Protein AF-A0A6B2V8L7-F1 (afdb_monomer_lite)

pLDDT: mean 91.33, std 7.34, range [60.75, 98.12]

Foldseek 3Di:
DCVVVVHDDDDPVRVVVVCVVVLPADEAAADCVVPNDDPPDDPRDYDPYHDDDDDDPPDDDDPVVVCVCPVDDHAAEDDDPPPPPPCVVVVVVVVVVVCVVVVGHYDD

Radius of gyration: 23.18 Å; chains: 1; bounding box: 45×32×64 Å

Secondary structure (DSSP, 8-state):
-TTTTTPPP--HHHHHHHHHHTT--EEE-S-TTTSPPPTTPPTTEEE----PPP--TTPPPPHHHHHHHHTSSPPEE---GGG-TTTHHHHHHHHHHHHHHHT--EE-

Sequence (108 aa):
LRHRLRLPPLSPAATRRRQERAAWPVLHGFSTALVPRPADWRPGLDVVGNWWPHHDPAAQLPARLEDFLRAGPRPVLITFGSMAAGDGERLSGIAVAALRRAGLRGVL

Structure (mmCIF, N/CA/C/O backbone):
data_AF-A0A6B2V8L7-F1
#
_entry.id   AF-A0A6B2V8L7-F1
#
loop_
_atom_site.group_PDB
_atom_site.id
_atom_site.type_symbol
_atom_site.label_atom_id
_atom_site.label_alt_id
_atom_site.label_comp_id
_atom_site.label_asym_id
_atom_site.label_entity_id
_atom_site.label_seq_id
_atom_site.pdbx_PDB_ins_code
_atom_site.Cartn_x
_atom_site.Cartn_y
_atom_site.Cartn_z
_atom_site.occupancy
_atom_site.B_iso_or_equiv
_atom_site.auth_seq_id
_atom_site.auth_comp_id
_atom_site.auth_asym_id
_atom_site.auth_atom_id
_atom_site.pdbx_PDB_model_num
ATOM 1 N N . LEU A 1 1 ? -2.391 -14.460 -29.294 1.00 72.19 1 LEU A N 1
ATOM 2 C CA . LEU A 1 1 ? -2.215 -13.259 -30.154 1.00 72.19 1 LEU A CA 1
ATOM 3 C C . LEU A 1 1 ? -1.149 -13.440 -31.249 1.00 72.19 1 LEU A C 1
ATOM 5 O O . LEU A 1 1 ? -1.523 -13.407 -32.410 1.00 72.19 1 LEU A O 1
ATOM 9 N N . ARG A 1 2 ? 0.138 -13.695 -30.940 1.00 79.75 2 ARG A N 1
ATOM 10 C CA . ARG A 1 2 ? 1.215 -13.844 -31.959 1.00 79.75 2 ARG A CA 1
ATOM 11 C C . ARG A 1 2 ? 0.976 -14.954 -32.989 1.00 79.75 2 ARG A C 1
ATOM 13 O O . ARG A 1 2 ? 1.169 -14.716 -34.172 1.00 79.75 2 ARG A O 1
ATOM 20 N N . HIS A 1 3 ? 0.487 -16.113 -32.538 1.00 77.31 3 HIS A N 1
ATOM 21 C CA . HIS A 1 3 ? 0.098 -17.225 -33.414 1.00 77.31 3 HIS A CA 1
ATOM 22 C C . HIS A 1 3 ? -1.010 -16.816 -34.399 1.00 77.31 3 HIS A C 1
ATOM 24 O O . HIS A 1 3 ? -0.909 -17.064 -35.593 1.00 77.31 3 HIS A O 1
ATOM 30 N N . ARG A 1 4 ? -2.025 -16.079 -33.917 1.00 86.75 4 ARG A N 1
ATOM 31 C CA . ARG A 1 4 ? -3.107 -15.522 -34.751 1.00 86.75 4 ARG A CA 1
ATOM 32 C C . ARG A 1 4 ? -2.588 -14.516 -35.785 1.00 86.75 4 ARG A C 1
ATOM 34 O O . ARG A 1 4 ? -3.151 -14.415 -36.863 1.00 86.75 4 ARG A O 1
ATOM 41 N N . LEU A 1 5 ? -1.520 -13.789 -35.455 1.00 89.06 5 LEU A N 1
ATOM 42 C CA . LEU A 1 5 ? -0.885 -12.790 -36.320 1.00 89.06 5 LEU A CA 1
ATOM 43 C C . LEU A 1 5 ? 0.285 -13.353 -37.152 1.00 89.06 5 LEU A C 1
ATOM 45 O O . LEU A 1 5 ? 0.990 -12.573 -37.782 1.00 89.06 5 LEU A O 1
ATOM 49 N N . ARG A 1 6 ? 0.523 -14.677 -37.137 1.00 88.19 6 ARG A N 1
ATOM 50 C CA . ARG A 1 6 ? 1.651 -15.349 -37.823 1.00 88.19 6 ARG A CA 1
ATOM 51 C C . ARG A 1 6 ? 3.026 -14.723 -37.536 1.00 88.19 6 ARG A C 1
ATOM 53 O O . ARG A 1 6 ? 3.919 -14.738 -38.377 1.00 88.19 6 ARG A O 1
ATOM 60 N N . LEU A 1 7 ? 3.210 -14.172 -36.337 1.00 83.62 7 LEU A N 1
ATOM 61 C CA . LEU A 1 7 ? 4.489 -13.600 -35.921 1.00 83.62 7 LEU A CA 1
ATOM 62 C C . LEU A 1 7 ? 5.423 -14.705 -35.407 1.00 83.62 7 LEU A C 1
ATOM 64 O O . LEU A 1 7 ? 4.953 -15.581 -34.674 1.00 83.62 7 LEU A O 1
ATOM 68 N N . PRO A 1 8 ? 6.740 -14.634 -35.688 1.00 80.56 8 PRO A N 1
ATOM 69 C CA . PRO A 1 8 ? 7.697 -15.617 -35.190 1.00 80.56 8 PRO A CA 1
ATOM 70 C C . PRO A 1 8 ? 7.679 -15.672 -33.653 1.00 80.56 8 PRO A C 1
ATOM 72 O O . PRO A 1 8 ? 7.418 -14.650 -32.998 1.00 80.56 8 PRO A O 1
ATOM 75 N N . PRO A 1 9 ? 7.934 -16.837 -33.037 1.00 80.62 9 PRO A N 1
ATOM 76 C CA . PRO A 1 9 ? 8.023 -16.939 -31.588 1.00 80.62 9 PRO A CA 1
ATOM 77 C C . PRO A 1 9 ? 9.153 -16.040 -31.075 1.00 80.62 9 PRO A C 1
ATOM 79 O O . PRO A 1 9 ? 10.234 -15.975 -31.653 1.00 80.62 9 PRO A O 1
ATOM 82 N N . LEU A 1 10 ? 8.892 -15.318 -29.987 1.00 85.75 10 LEU A N 1
ATOM 83 C CA . LEU A 1 10 ? 9.914 -14.560 -29.275 1.00 85.75 10 LEU A CA 1
ATOM 84 C C . LEU A 1 10 ? 9.978 -15.091 -27.856 1.00 85.75 10 LEU A C 1
ATOM 86 O O . LEU A 1 10 ? 8.958 -15.161 -27.172 1.00 85.75 10 LEU A O 1
ATOM 90 N N . SER A 1 11 ? 11.183 -15.433 -27.412 1.00 89.06 11 SER A N 1
ATOM 91 C CA . SER A 1 11 ? 11.405 -15.743 -26.007 1.00 89.06 11 SER A CA 1
ATOM 92 C C . SER A 1 11 ? 11.198 -14.487 -25.145 1.00 89.06 11 SER A C 1
ATOM 94 O O . SER A 1 11 ? 11.334 -13.355 -25.640 1.00 89.06 11 SER A O 1
ATOM 96 N N . PRO A 1 12 ? 10.913 -14.642 -23.841 1.00 88.06 12 PRO A N 1
ATOM 97 C CA . PRO A 1 12 ? 10.834 -13.513 -22.916 1.00 88.06 12 PRO A CA 1
ATOM 98 C C . PRO A 1 12 ? 12.100 -12.642 -22.931 1.00 88.06 12 PRO A C 1
ATOM 100 O O . PRO A 1 12 ? 12.009 -11.416 -22.976 1.00 88.06 12 PRO A O 1
ATOM 103 N N . ALA A 1 13 ? 13.284 -13.261 -23.007 1.00 90.06 13 ALA A N 1
ATOM 104 C CA . ALA A 1 13 ? 14.559 -12.548 -23.093 1.00 90.06 13 ALA A CA 1
ATOM 105 C C . ALA A 1 13 ? 14.703 -11.736 -24.393 1.00 90.06 13 ALA A C 1
ATOM 107 O O . ALA A 1 13 ? 15.160 -10.594 -24.364 1.00 90.06 13 ALA A O 1
ATOM 108 N N . ALA A 1 14 ? 14.293 -12.293 -25.540 1.00 90.75 14 ALA A N 1
ATOM 109 C CA . ALA A 1 14 ? 14.309 -11.568 -26.811 1.00 90.75 14 ALA A CA 1
ATOM 110 C C . ALA A 1 14 ? 13.315 -10.395 -26.811 1.00 90.75 14 ALA A C 1
ATOM 112 O O . ALA A 1 14 ? 13.627 -9.316 -27.314 1.00 90.75 14 ALA A O 1
ATOM 113 N N . THR A 1 15 ? 12.148 -10.586 -26.192 1.00 89.00 15 THR A N 1
ATOM 114 C CA . THR A 1 15 ? 11.138 -9.534 -26.021 1.00 89.00 15 THR A CA 1
ATOM 115 C C . THR A 1 15 ? 11.668 -8.391 -25.158 1.00 89.00 15 THR A C 1
ATOM 117 O O . THR A 1 15 ? 11.583 -7.237 -25.578 1.00 89.00 15 THR A O 1
ATOM 120 N N . ARG A 1 16 ? 12.279 -8.703 -24.007 1.00 86.94 16 ARG A N 1
ATOM 121 C CA . ARG A 1 16 ? 12.882 -7.706 -23.112 1.00 86.94 16 ARG A CA 1
ATOM 122 C C . ARG A 1 16 ? 13.977 -6.907 -23.818 1.00 86.94 16 ARG A C 1
ATOM 124 O O . ARG A 1 16 ? 13.882 -5.687 -23.877 1.00 86.94 16 ARG A O 1
ATOM 131 N N . ARG A 1 17 ? 14.934 -7.585 -24.463 1.00 89.81 17 ARG A N 1
ATOM 132 C CA . ARG A 1 17 ? 16.005 -6.922 -25.231 1.00 89.81 17 ARG A CA 1
ATOM 133 C C . ARG A 1 17 ? 15.462 -6.005 -26.324 1.00 89.81 17 ARG A C 1
ATOM 135 O O . ARG A 1 17 ? 16.002 -4.927 -26.550 1.00 89.81 17 ARG A O 1
ATOM 142 N N . ARG A 1 18 ? 14.398 -6.419 -27.020 1.00 90.62 18 ARG A N 1
ATOM 143 C CA . ARG A 1 18 ? 13.750 -5.582 -28.039 1.00 90.62 18 ARG A CA 1
ATOM 144 C C . ARG A 1 18 ? 13.114 -4.333 -27.423 1.00 90.62 18 ARG A C 1
ATOM 146 O O . ARG A 1 18 ? 13.258 -3.261 -27.997 1.00 90.62 18 ARG A O 1
ATOM 153 N N . GLN A 1 19 ? 12.423 -4.463 -26.291 1.00 90.38 19 GLN A N 1
ATOM 154 C CA . GLN A 1 19 ? 11.825 -3.324 -25.582 1.00 90.38 19 GLN A CA 1
ATOM 155 C C . GLN A 1 19 ? 12.892 -2.362 -25.046 1.00 90.38 19 GLN A C 1
ATOM 157 O O . GLN A 1 19 ? 12.750 -1.153 -25.199 1.00 90.38 19 GLN A O 1
ATOM 162 N N . GLU A 1 20 ? 13.982 -2.888 -24.486 1.00 90.19 20 GLU A N 1
ATOM 163 C CA . GLU A 1 20 ? 15.128 -2.094 -24.028 1.00 90.19 20 GLU A CA 1
ATOM 164 C C . GLU A 1 20 ? 15.777 -1.319 -25.178 1.00 90.19 20 GLU A C 1
ATOM 166 O O . GLU A 1 20 ? 15.971 -0.113 -25.059 1.00 90.19 20 GLU A O 1
ATOM 171 N N . ARG A 1 21 ? 16.038 -1.977 -26.318 1.00 91.81 21 ARG A N 1
ATOM 172 C CA . ARG A 1 21 ? 16.575 -1.322 -27.527 1.00 91.81 21 ARG A CA 1
ATOM 173 C C . ARG A 1 21 ? 15.654 -0.238 -28.081 1.00 91.81 21 ARG A C 1
ATOM 175 O O . ARG A 1 21 ? 16.138 0.716 -28.672 1.00 91.81 21 ARG A O 1
ATOM 182 N N . ALA A 1 22 ? 14.346 -0.396 -27.907 1.00 93.56 22 ALA A N 1
ATOM 183 C CA . ALA A 1 22 ? 13.351 0.591 -28.309 1.00 93.56 22 ALA A CA 1
ATOM 184 C C . ALA A 1 22 ? 13.125 1.691 -27.254 1.00 93.56 22 ALA A C 1
ATOM 186 O O . ALA A 1 22 ? 12.198 2.478 -27.415 1.00 93.56 22 ALA A O 1
ATOM 187 N N . ALA A 1 23 ? 13.912 1.715 -26.168 1.00 92.44 23 ALA A N 1
ATOM 188 C CA . ALA A 1 23 ? 13.742 2.623 -25.033 1.00 92.44 23 ALA A CA 1
ATOM 189 C C . ALA A 1 23 ? 12.297 2.656 -24.495 1.00 92.44 23 ALA A C 1
ATOM 191 O O . ALA A 1 23 ? 11.791 3.703 -24.097 1.00 92.44 23 ALA A O 1
ATOM 192 N N . TRP A 1 24 ? 11.620 1.502 -24.493 1.00 95.00 24 TRP A N 1
ATOM 193 C CA . TRP A 1 24 ? 10.210 1.426 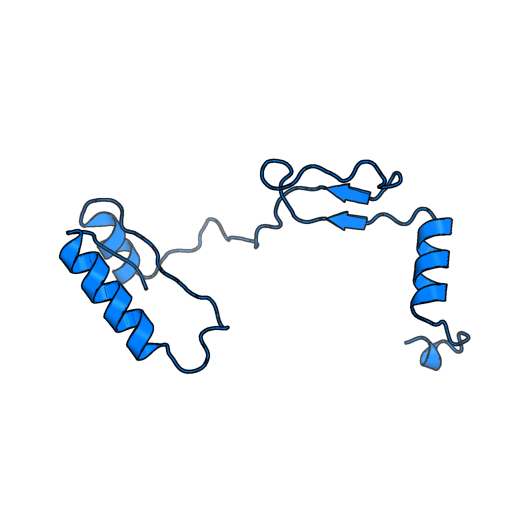-24.122 1.00 95.00 24 TRP A CA 1
ATOM 194 C C . TRP A 1 24 ? 9.993 1.932 -22.679 1.00 95.00 24 TRP A C 1
ATOM 196 O O . TRP A 1 24 ? 10.718 1.475 -21.779 1.00 95.00 24 TRP A O 1
ATOM 206 N N . PRO A 1 25 ? 9.019 2.833 -22.436 1.00 95.19 25 PRO A N 1
ATOM 207 C CA . PRO A 1 25 ? 8.751 3.357 -21.100 1.00 95.19 25 PRO A CA 1
ATOM 208 C C . PRO A 1 25 ? 8.220 2.291 -20.138 1.00 95.19 25 PRO A C 1
ATOM 210 O O . PRO A 1 25 ? 7.347 1.496 -20.490 1.00 95.19 25 PRO A O 1
ATOM 213 N N . VAL A 1 26 ? 8.715 2.296 -18.904 1.00 95.38 26 VAL A N 1
ATOM 214 C CA . VAL A 1 26 ? 8.247 1.442 -17.809 1.00 95.38 26 VAL A CA 1
ATOM 215 C C . VAL A 1 26 ? 8.016 2.312 -16.583 1.00 95.38 26 VAL A C 1
ATOM 217 O O . VAL A 1 26 ? 8.940 2.952 -16.084 1.00 95.38 26 VAL A O 1
ATOM 220 N N . LEU A 1 27 ? 6.783 2.305 -16.086 1.00 96.38 27 LEU A N 1
ATOM 221 C CA . LEU A 1 27 ? 6.381 3.071 -14.912 1.00 96.38 27 LEU A CA 1
ATOM 222 C C . LEU A 1 27 ? 6.327 2.145 -13.696 1.00 96.38 27 LEU A C 1
ATOM 224 O O . LEU A 1 27 ? 5.674 1.102 -13.740 1.00 96.38 27 LEU A O 1
ATOM 228 N N . HIS A 1 28 ? 6.997 2.528 -12.615 1.00 96.69 28 HIS A N 1
ATOM 229 C CA . HIS A 1 28 ? 7.057 1.763 -11.375 1.00 96.69 28 HIS A CA 1
ATOM 230 C C . HIS A 1 28 ? 6.212 2.441 -10.298 1.00 96.69 28 HIS A C 1
ATOM 232 O O . HIS A 1 28 ? 6.470 3.585 -9.922 1.00 96.69 28 HIS A O 1
ATOM 238 N N . GLY A 1 29 ? 5.210 1.714 -9.807 1.00 96.50 29 GLY A N 1
ATOM 239 C CA . GLY A 1 29 ? 4.198 2.199 -8.871 1.00 96.50 29 GLY A CA 1
ATOM 240 C C . GLY A 1 29 ? 4.610 2.191 -7.398 1.00 96.50 29 GLY A C 1
ATOM 241 O O . GLY A 1 29 ? 3.870 1.646 -6.582 1.00 96.50 29 GLY A O 1
ATOM 242 N N . PHE A 1 30 ? 5.780 2.732 -7.049 1.00 95.94 30 PHE A N 1
ATOM 243 C CA . PHE A 1 30 ? 6.225 2.852 -5.653 1.00 95.94 30 PHE A CA 1
ATOM 244 C C . PHE A 1 30 ? 6.737 4.255 -5.320 1.00 95.94 30 PHE A C 1
ATOM 246 O O . PHE A 1 30 ? 7.013 5.061 -6.205 1.00 95.94 30 PHE A O 1
ATOM 253 N N . SER A 1 31 ? 6.867 4.551 -4.026 1.00 95.75 31 SER A N 1
ATOM 254 C CA . SER A 1 31 ? 7.386 5.827 -3.530 1.00 95.75 31 SER A CA 1
ATOM 255 C C . SER A 1 31 ? 8.894 5.797 -3.284 1.00 95.75 31 SER A C 1
ATOM 257 O O . SER A 1 31 ? 9.404 4.910 -2.594 1.00 95.75 31 SER A O 1
ATOM 259 N N . THR A 1 32 ? 9.594 6.835 -3.748 1.00 96.19 32 THR A N 1
ATOM 260 C CA . THR A 1 32 ? 11.019 7.042 -3.450 1.00 96.19 32 THR A CA 1
ATOM 261 C C . THR A 1 32 ? 11.303 7.387 -1.990 1.00 96.19 32 THR A C 1
ATOM 263 O O . THR A 1 32 ? 12.446 7.281 -1.557 1.00 96.19 32 THR A O 1
ATOM 266 N N . ALA A 1 33 ? 10.271 7.731 -1.211 1.00 95.56 33 ALA A N 1
ATOM 267 C CA . ALA A 1 33 ? 10.385 7.872 0.239 1.00 95.56 33 ALA A CA 1
ATOM 268 C C . ALA A 1 33 ? 10.629 6.525 0.949 1.00 95.56 33 ALA A C 1
ATOM 270 O O . ALA A 1 33 ? 11.113 6.517 2.076 1.00 95.56 33 ALA A O 1
ATOM 271 N N . LEU A 1 34 ? 10.283 5.399 0.309 1.00 94.44 34 LEU A N 1
ATOM 272 C CA . LEU A 1 34 ? 10.508 4.050 0.842 1.00 94.44 34 LEU A CA 1
ATOM 273 C C . LEU A 1 34 ? 11.777 3.417 0.271 1.00 94.44 34 LEU A C 1
ATOM 275 O O . LEU A 1 34 ? 12.556 2.820 1.009 1.00 94.44 34 LEU A O 1
ATOM 279 N N . VAL A 1 35 ? 11.968 3.522 -1.046 1.00 95.12 35 VAL A N 1
ATOM 280 C CA . VAL A 1 35 ? 13.098 2.911 -1.755 1.00 95.12 35 VAL A CA 1
ATOM 281 C C . VAL A 1 35 ? 13.622 3.904 -2.790 1.00 95.12 35 VAL A C 1
ATOM 283 O O . VAL A 1 35 ? 12.847 4.322 -3.648 1.00 95.12 35 VAL A O 1
ATOM 286 N N . PRO A 1 36 ? 14.910 4.288 -2.768 1.00 95.81 36 PRO A N 1
ATOM 287 C CA . PRO A 1 36 ? 15.449 5.198 -3.771 1.00 95.81 36 PRO A CA 1
ATOM 288 C C . PRO A 1 36 ? 15.378 4.575 -5.170 1.00 95.81 36 PRO A C 1
ATOM 290 O O . PRO A 1 36 ? 15.474 3.357 -5.335 1.00 95.81 36 PRO A O 1
ATOM 293 N N . ARG A 1 37 ? 15.251 5.418 -6.202 1.00 95.94 37 ARG A N 1
ATOM 294 C CA . ARG A 1 37 ? 15.356 4.959 -7.593 1.00 95.94 37 ARG A CA 1
ATOM 295 C C . ARG A 1 37 ? 16.750 4.348 -7.812 1.00 95.94 37 ARG A C 1
ATOM 297 O O . ARG A 1 37 ? 17.734 5.044 -7.554 1.00 95.94 37 ARG A O 1
ATOM 304 N N . PRO A 1 38 ? 16.860 3.113 -8.330 1.00 95.81 38 PRO A N 1
ATOM 305 C CA . PRO A 1 38 ? 18.158 2.527 -8.644 1.00 95.81 38 PRO A CA 1
ATOM 306 C C . PRO A 1 38 ? 18.950 3.381 -9.644 1.00 95.81 38 PRO A C 1
ATOM 308 O O . PRO A 1 38 ? 18.405 3.897 -10.625 1.00 95.81 38 PRO A O 1
ATOM 311 N N . ALA A 1 39 ? 20.242 3.564 -9.370 1.00 95.88 39 ALA A N 1
ATOM 312 C CA . ALA A 1 39 ? 21.109 4.446 -10.154 1.00 95.88 39 ALA A CA 1
ATOM 313 C C . ALA A 1 39 ? 21.433 3.879 -11.547 1.00 95.88 39 ALA A C 1
ATOM 315 O O . ALA A 1 39 ? 21.695 4.633 -12.480 1.00 95.88 39 ALA A O 1
ATOM 316 N N . ASP A 1 40 ? 21.373 2.558 -11.696 1.00 95.31 40 ASP A N 1
ATOM 317 C CA . ASP A 1 40 ? 21.640 1.811 -12.926 1.00 95.31 40 ASP A CA 1
ATOM 318 C C . ASP A 1 40 ? 20.447 1.780 -13.896 1.00 95.31 40 ASP A C 1
ATOM 320 O O . ASP A 1 40 ? 20.546 1.265 -15.012 1.00 95.31 40 ASP A O 1
ATOM 324 N N . TRP A 1 41 ? 19.305 2.350 -13.511 1.00 94.62 41 TRP A N 1
ATOM 325 C CA . TRP A 1 41 ? 18.156 2.438 -14.397 1.00 94.62 41 TRP A CA 1
ATOM 326 C C . TRP A 1 41 ? 18.400 3.417 -15.541 1.00 94.62 41 TRP A C 1
ATOM 328 O O . TRP A 1 41 ? 18.587 4.622 -15.338 1.00 94.62 41 TRP A O 1
ATOM 338 N N . ARG A 1 42 ? 18.268 2.902 -16.764 1.00 93.12 42 ARG A N 1
ATOM 339 C CA . ARG A 1 42 ? 18.255 3.708 -17.989 1.00 93.12 42 ARG A CA 1
ATOM 340 C C . ARG A 1 42 ? 17.110 4.746 -17.995 1.00 93.12 42 ARG A C 1
ATOM 342 O O . ARG A 1 42 ? 16.109 4.560 -17.295 1.00 93.12 42 ARG A O 1
ATOM 349 N N . PRO A 1 43 ? 17.189 5.786 -18.845 1.00 92.25 43 PRO A N 1
ATOM 350 C CA . PRO A 1 43 ? 16.058 6.673 -19.120 1.00 92.25 43 PRO A CA 1
ATOM 351 C C . PRO A 1 43 ? 14.802 5.906 -19.566 1.00 92.25 43 PRO A C 1
ATOM 353 O O . PRO A 1 43 ? 14.905 4.874 -20.239 1.00 92.25 43 PRO A O 1
ATOM 356 N N . GLY A 1 44 ? 13.622 6.399 -19.178 1.00 92.94 44 GLY A N 1
ATOM 357 C CA . GLY A 1 44 ? 12.322 5.770 -19.441 1.00 92.94 44 GLY A CA 1
ATOM 358 C C . GLY A 1 44 ? 11.948 4.635 -18.481 1.00 92.94 44 GLY A C 1
ATOM 359 O O . GLY A 1 44 ? 10.943 3.969 -18.705 1.00 92.94 44 GLY A O 1
ATOM 360 N N . LEU A 1 45 ? 12.754 4.367 -17.448 1.00 96.06 45 LEU A N 1
ATOM 361 C CA . LEU A 1 45 ? 12.325 3.628 -16.255 1.00 96.06 45 LEU A CA 1
ATOM 362 C C . LEU A 1 45 ? 12.069 4.651 -15.153 1.00 96.06 45 LEU A C 1
ATOM 364 O O . LEU A 1 45 ? 13.010 5.130 -14.505 1.00 96.06 45 LEU A O 1
ATOM 368 N N . ASP A 1 46 ? 10.797 4.970 -14.962 1.00 96.06 46 ASP A N 1
ATOM 369 C CA . ASP A 1 46 ? 10.375 6.058 -14.092 1.00 96.06 46 ASP A CA 1
ATOM 370 C C . ASP A 1 46 ? 9.680 5.504 -12.852 1.00 96.06 46 ASP A C 1
ATOM 372 O O . ASP A 1 46 ? 8.869 4.577 -12.930 1.00 96.06 46 ASP A O 1
ATOM 376 N N . VAL A 1 47 ? 10.014 6.068 -11.692 1.00 97.31 47 VAL A N 1
ATOM 377 C CA . VAL A 1 47 ? 9.271 5.848 -10.448 1.00 97.31 47 VAL A CA 1
ATOM 378 C C . VAL A 1 47 ? 8.172 6.899 -10.398 1.00 97.31 47 VAL A C 1
ATOM 380 O O . VAL A 1 47 ? 8.471 8.089 -10.347 1.00 97.31 47 VAL A O 1
ATOM 383 N N . VAL A 1 48 ? 6.911 6.470 -10.436 1.00 96.50 48 VAL A N 1
ATOM 384 C CA . VAL A 1 48 ? 5.754 7.374 -10.589 1.00 96.50 48 VAL A CA 1
ATOM 385 C C . VAL A 1 48 ? 4.931 7.537 -9.312 1.00 96.50 48 VAL A C 1
ATOM 387 O O . VAL A 1 48 ? 3.821 8.060 -9.345 1.00 96.50 48 VAL A O 1
ATOM 390 N N . GLY A 1 49 ? 5.472 7.104 -8.174 1.00 95.56 49 GLY A N 1
ATOM 391 C CA . GLY A 1 49 ? 4.745 7.086 -6.911 1.00 95.56 49 GLY A CA 1
ATOM 392 C C . GLY A 1 49 ? 3.830 5.871 -6.787 1.00 95.56 49 GLY A C 1
ATOM 393 O O . GLY A 1 49 ? 3.741 5.031 -7.679 1.00 95.56 49 GLY A O 1
ATOM 394 N N . ASN A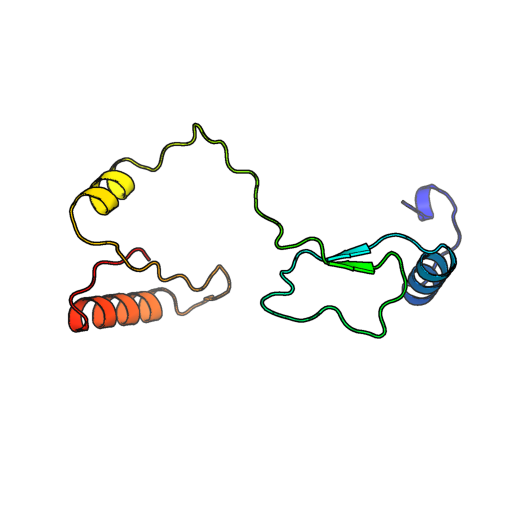 1 50 ? 3.156 5.761 -5.644 1.00 95.62 50 ASN A N 1
ATOM 395 C CA . ASN A 1 50 ? 2.263 4.639 -5.371 1.00 95.62 50 ASN A CA 1
ATOM 396 C C . ASN A 1 50 ? 1.056 4.655 -6.314 1.00 95.62 50 ASN A C 1
ATOM 398 O O . ASN A 1 50 ? 0.438 5.699 -6.534 1.00 95.62 50 ASN A O 1
ATOM 402 N N . TRP A 1 51 ? 0.681 3.483 -6.819 1.00 94.00 51 TRP A N 1
ATOM 403 C CA . TRP A 1 51 ? -0.584 3.324 -7.525 1.00 94.00 51 TRP A CA 1
ATOM 404 C C . TRP A 1 51 ? -1.722 3.221 -6.525 1.00 94.00 51 TRP A C 1
ATOM 406 O O . TRP A 1 51 ? -1.855 2.235 -5.801 1.00 94.00 51 TRP A O 1
ATOM 416 N N . TRP A 1 52 ? -2.542 4.261 -6.501 1.00 91.31 52 TRP A N 1
ATOM 417 C CA . TRP A 1 52 ? -3.742 4.301 -5.687 1.00 91.31 52 TRP A CA 1
ATOM 418 C C . TRP A 1 52 ? -4.924 3.756 -6.490 1.00 91.31 52 TRP A C 1
ATOM 420 O O . TRP A 1 52 ? -5.062 4.093 -7.670 1.00 91.31 52 TRP A O 1
ATOM 430 N N . PRO A 1 53 ? -5.780 2.915 -5.885 1.00 90.12 53 PRO A N 1
ATOM 431 C CA . PRO A 1 53 ? -7.026 2.532 -6.525 1.00 90.12 53 PRO A CA 1
ATOM 432 C C . PRO A 1 53 ? -7.894 3.775 -6.743 1.00 90.12 53 PRO A C 1
ATOM 434 O O . PRO A 1 53 ? -7.817 4.748 -5.991 1.00 90.12 53 PRO A O 1
ATOM 437 N N . HIS A 1 54 ? -8.744 3.730 -7.767 1.00 90.94 54 HIS A N 1
ATOM 438 C CA . HIS A 1 54 ? -9.775 4.745 -7.920 1.00 90.94 54 HIS A CA 1
ATOM 439 C C . HIS A 1 54 ? -10.710 4.706 -6.705 1.00 90.94 54 HIS A C 1
ATOM 441 O O . HIS A 1 54 ? -11.172 3.638 -6.305 1.00 90.94 54 HIS A O 1
ATOM 447 N N . HIS A 1 55 ? -10.982 5.876 -6.138 1.00 87.81 55 HIS A N 1
ATOM 448 C CA . HIS A 1 55 ? -11.925 6.060 -5.048 1.00 87.81 55 HIS A CA 1
ATOM 449 C C . HIS A 1 55 ? -12.989 7.050 -5.514 1.00 87.81 55 HIS A C 1
ATOM 451 O O . HIS A 1 55 ? -12.652 8.182 -5.862 1.00 87.81 55 HIS A O 1
ATOM 457 N N . ASP A 1 56 ? -14.256 6.637 -5.502 1.00 92.69 56 ASP A N 1
ATOM 458 C CA . ASP A 1 56 ? -15.380 7.540 -5.745 1.00 92.69 56 ASP A CA 1
ATOM 459 C C . ASP A 1 56 ? -15.539 8.477 -4.533 1.00 92.69 56 ASP A C 1
ATOM 461 O O . ASP A 1 56 ? -15.800 7.993 -3.429 1.00 92.69 56 ASP A O 1
ATOM 465 N N . PRO A 1 57 ? -15.371 9.805 -4.681 1.00 88.12 57 PRO A N 1
ATOM 466 C CA . PRO A 1 57 ? -15.513 10.746 -3.571 1.00 88.12 57 PRO A CA 1
ATOM 467 C C . PRO A 1 57 ? -16.899 10.731 -2.911 1.00 88.12 57 PRO A C 1
ATOM 469 O O . PRO A 1 57 ? -17.017 11.162 -1.765 1.00 88.12 57 PRO A O 1
ATOM 472 N N . ALA A 1 58 ? -17.933 10.258 -3.612 1.00 93.38 58 ALA A N 1
ATOM 473 C CA . ALA A 1 58 ? -19.289 10.142 -3.084 1.00 93.38 58 ALA A CA 1
ATOM 474 C C . ALA A 1 58 ? -19.553 8.807 -2.362 1.00 93.38 58 ALA A C 1
ATOM 476 O O . ALA A 1 58 ? -20.609 8.651 -1.745 1.00 93.38 58 ALA A O 1
ATOM 477 N N . ALA A 1 59 ? -18.623 7.845 -2.416 1.00 91.31 59 ALA A N 1
ATOM 478 C CA . ALA A 1 59 ? -18.800 6.549 -1.774 1.00 91.31 59 ALA A CA 1
ATOM 479 C C . ALA A 1 59 ? -18.890 6.697 -0.248 1.00 91.31 59 ALA A C 1
ATOM 481 O O . ALA A 1 59 ? -17.984 7.216 0.406 1.00 91.31 59 ALA A O 1
ATOM 482 N N . GLN A 1 60 ? -19.988 6.202 0.323 1.00 92.38 60 GLN A N 1
ATOM 483 C CA . GLN A 1 60 ? -20.210 6.201 1.765 1.00 92.38 60 GLN A CA 1
ATOM 484 C C . GLN A 1 60 ? -19.719 4.901 2.402 1.00 92.38 60 GLN A C 1
ATOM 486 O O . GLN A 1 60 ? -19.817 3.817 1.821 1.00 92.38 60 GLN A O 1
ATOM 491 N N . LEU A 1 61 ? -19.219 5.008 3.634 1.00 92.62 61 LEU A N 1
ATOM 492 C CA . LEU A 1 61 ? -18.922 3.837 4.451 1.00 92.62 61 LEU A CA 1
ATOM 493 C C . LEU A 1 61 ? -20.228 3.192 4.939 1.00 92.62 61 LEU A C 1
ATOM 495 O O . LEU A 1 61 ? -21.233 3.882 5.111 1.00 92.62 61 LEU A O 1
ATOM 499 N N . PRO A 1 62 ? -20.229 1.882 5.239 1.00 95.62 62 PRO A N 1
ATOM 500 C CA . PRO A 1 62 ? -21.346 1.265 5.942 1.00 95.62 62 PRO A CA 1
ATOM 501 C C . PRO A 1 62 ? -21.622 2.001 7.260 1.00 95.62 62 PRO A C 1
ATOM 503 O O . PRO A 1 62 ? -20.689 2.219 8.036 1.00 95.62 62 PRO A O 1
ATOM 506 N N . ALA A 1 63 ? -22.890 2.318 7.544 1.00 96.25 63 ALA A N 1
ATOM 507 C CA . ALA A 1 63 ? -23.289 3.129 8.703 1.00 96.25 63 ALA A CA 1
ATOM 508 C C . ALA A 1 63 ? -22.653 2.653 10.019 1.00 96.25 63 ALA A C 1
ATOM 510 O O . ALA A 1 63 ? -22.079 3.440 10.759 1.00 96.25 63 ALA A O 1
ATOM 511 N N . ARG A 1 64 ? -22.619 1.335 10.256 1.00 96.25 64 ARG A N 1
ATOM 512 C CA . ARG A 1 64 ? -21.985 0.746 11.447 1.00 96.25 64 ARG A CA 1
ATOM 513 C C . ARG A 1 64 ? -20.497 1.093 11.583 1.00 96.25 64 ARG A C 1
ATOM 515 O O . ARG A 1 64 ? -20.020 1.290 12.699 1.00 96.25 64 ARG A O 1
ATOM 522 N N . LEU A 1 65 ? -19.753 1.105 10.475 1.00 95.75 65 LEU A N 1
ATOM 523 C CA . LEU A 1 65 ? -18.341 1.482 10.486 1.00 95.75 65 LEU A CA 1
ATOM 524 C C . LEU A 1 65 ? -18.205 2.983 10.733 1.00 95.75 65 LEU A C 1
ATOM 526 O O . LEU A 1 65 ? -17.364 3.390 11.524 1.00 95.75 65 LEU A O 1
ATOM 530 N N . GLU A 1 66 ? -19.045 3.794 10.102 1.00 95.69 66 GLU A N 1
ATOM 531 C CA . GLU A 1 66 ? -19.024 5.242 10.287 1.00 95.69 66 GLU A CA 1
ATOM 532 C C . GLU A 1 66 ? -19.360 5.647 11.734 1.00 95.69 66 GLU A C 1
ATOM 534 O O . GLU A 1 66 ? -18.617 6.415 12.350 1.00 95.69 66 GLU A O 1
ATOM 539 N N . ASP A 1 67 ? -20.400 5.051 12.316 1.00 96.69 67 ASP A N 1
ATOM 540 C CA . ASP A 1 67 ? -20.780 5.219 13.721 1.00 96.69 67 ASP A CA 1
ATOM 541 C C . ASP A 1 67 ? -19.647 4.782 14.652 1.00 96.69 67 ASP A C 1
ATOM 543 O O . ASP A 1 67 ? -19.289 5.495 15.594 1.00 96.69 67 ASP A O 1
ATOM 547 N N . PHE A 1 68 ? -19.012 3.641 14.360 1.00 96.88 68 PHE A N 1
ATOM 548 C CA . PHE A 1 68 ? -17.834 3.200 15.097 1.00 96.88 68 PHE A CA 1
ATOM 549 C C . PHE A 1 68 ? -16.697 4.224 14.998 1.00 96.88 68 PHE A C 1
ATOM 551 O O . PHE A 1 68 ? -16.134 4.597 16.022 1.00 96.88 68 PHE A O 1
ATOM 558 N N . LEU A 1 69 ? -16.359 4.736 13.815 1.00 96.12 69 LEU A N 1
ATOM 559 C CA . LEU A 1 69 ? -15.293 5.732 13.676 1.00 96.12 69 LEU A CA 1
ATOM 560 C C . LEU A 1 69 ? -15.602 7.023 14.454 1.00 96.12 69 LEU A C 1
ATOM 562 O O . LEU A 1 69 ? -14.695 7.576 15.076 1.00 96.12 69 LEU A O 1
ATOM 566 N N . ARG A 1 70 ? -16.869 7.460 14.488 1.00 96.00 70 ARG A N 1
ATOM 567 C CA . ARG A 1 70 ? -17.312 8.671 15.206 1.00 96.00 70 ARG A CA 1
ATOM 568 C C . ARG A 1 70 ? -17.379 8.519 16.727 1.00 96.00 70 ARG A C 1
ATOM 570 O O . ARG A 1 70 ? -17.189 9.501 17.435 1.00 96.00 70 ARG A O 1
ATOM 577 N N . ALA A 1 71 ? -17.629 7.319 17.246 1.00 96.19 71 ALA A N 1
ATOM 578 C CA . ALA A 1 71 ? -17.947 7.104 18.663 1.00 96.19 71 ALA A CA 1
ATOM 579 C C . ALA A 1 71 ? -16.775 7.279 19.657 1.00 96.19 71 ALA A C 1
ATOM 581 O O . ALA A 1 71 ? -16.932 6.988 20.842 1.00 96.19 71 ALA A O 1
ATOM 582 N N . GLY A 1 72 ? -15.587 7.708 19.223 1.00 93.06 72 GLY A N 1
ATOM 583 C CA . GLY A 1 72 ? -14.468 7.896 20.146 1.00 93.06 72 GLY A CA 1
ATOM 584 C C . GLY A 1 72 ? -13.114 8.122 19.472 1.00 93.06 72 GLY A C 1
ATOM 585 O O . GLY A 1 72 ? -13.062 8.489 18.299 1.00 93.06 72 GLY A O 1
ATOM 586 N N . PRO A 1 73 ? -12.003 7.870 20.191 1.00 95.00 73 PRO A N 1
ATOM 587 C CA . PRO A 1 73 ? -10.648 8.047 19.670 1.00 95.00 73 PRO A CA 1
ATOM 588 C C . PRO A 1 73 ? -10.365 7.204 18.420 1.00 95.00 73 PRO A C 1
ATOM 590 O O . PRO A 1 73 ? -10.981 6.152 18.217 1.00 95.00 73 PRO A O 1
ATOM 593 N N . ARG A 1 74 ? -9.396 7.653 17.609 1.00 95.75 74 ARG A N 1
ATOM 594 C CA . ARG A 1 74 ? -8.993 7.010 16.345 1.00 95.75 74 ARG A CA 1
ATOM 595 C C . ARG A 1 74 ? -8.644 5.528 16.579 1.00 95.75 74 ARG A C 1
ATOM 597 O O . ARG A 1 74 ? -7.813 5.253 17.446 1.00 95.75 74 ARG A O 1
ATOM 604 N N . PRO A 1 75 ? -9.250 4.582 15.840 1.00 97.00 75 PRO A N 1
ATOM 605 C CA . PRO A 1 75 ? -8.946 3.164 15.995 1.00 97.00 75 PRO A CA 1
ATOM 606 C C . PRO A 1 75 ? -7.677 2.761 15.233 1.00 97.00 75 PRO A C 1
ATOM 608 O O . PRO A 1 75 ? -7.153 3.516 14.413 1.00 97.00 75 PRO A O 1
ATOM 611 N N . VAL A 1 76 ? -7.229 1.528 15.467 1.00 96.69 76 VAL A N 1
ATOM 612 C CA . VAL A 1 76 ? -6.168 0.857 14.702 1.00 96.69 76 VAL A CA 1
ATOM 613 C C . VAL A 1 76 ? -6.787 -0.131 13.707 1.00 96.69 76 VAL A C 1
ATOM 615 O O . VAL A 1 76 ? -7.611 -0.956 14.092 1.00 96.69 76 VAL A O 1
ATOM 618 N N . LEU A 1 77 ? -6.388 -0.075 12.435 1.00 95.38 77 LEU A N 1
ATOM 619 C CA . LEU A 1 77 ? -6.722 -1.103 11.443 1.00 95.38 77 LEU A CA 1
ATOM 620 C C . LEU A 1 77 ? -5.685 -2.231 11.509 1.00 95.38 77 LEU A C 1
ATOM 622 O O . LEU A 1 77 ? -4.488 -1.960 11.417 1.00 95.38 77 LEU A O 1
ATOM 626 N N . ILE A 1 78 ? -6.133 -3.479 11.635 1.00 94.06 78 ILE A N 1
ATOM 627 C CA . ILE A 1 78 ? -5.276 -4.668 11.608 1.00 94.06 78 ILE A CA 1
ATOM 628 C C . ILE A 1 78 ? -5.781 -5.575 10.494 1.00 94.06 78 ILE A C 1
ATOM 630 O O . ILE A 1 78 ? -6.881 -6.097 10.571 1.00 94.06 78 ILE A O 1
ATOM 634 N N . THR A 1 79 ? -4.969 -5.788 9.463 1.00 90.12 79 THR A N 1
ATOM 635 C CA . THR A 1 79 ? -5.293 -6.700 8.365 1.00 90.12 79 THR A CA 1
ATOM 636 C C . THR A 1 79 ? -4.032 -7.414 7.897 1.00 90.12 79 THR A C 1
ATOM 638 O O . THR A 1 79 ? -2.946 -6.837 7.901 1.00 90.12 79 THR A O 1
ATOM 641 N N . PHE A 1 80 ? -4.175 -8.676 7.495 1.00 86.81 80 PHE A N 1
ATOM 642 C CA . PHE A 1 80 ? -3.076 -9.519 7.010 1.00 86.81 80 PHE A CA 1
ATOM 643 C C . PHE A 1 80 ? -3.179 -9.812 5.505 1.00 86.81 80 PHE A C 1
ATOM 645 O O . PHE A 1 80 ? -2.418 -10.614 4.963 1.00 86.81 80 PHE A O 1
ATOM 652 N N . GLY A 1 81 ? -4.123 -9.161 4.817 1.00 83.38 81 GLY A N 1
ATOM 653 C CA . GLY A 1 81 ? -4.436 -9.445 3.421 1.00 83.38 81 GLY A CA 1
ATOM 654 C C . GLY A 1 81 ? -4.996 -10.855 3.204 1.00 83.38 81 GLY A C 1
ATOM 655 O O . GLY A 1 81 ? -5.232 -11.625 4.133 1.00 83.38 81 GLY A O 1
ATOM 656 N N . SER A 1 82 ? -5.201 -11.212 1.938 1.00 75.12 82 SER A N 1
ATOM 657 C CA . SER A 1 82 ? -5.775 -12.502 1.531 1.00 75.12 82 SER A CA 1
ATOM 658 C C . SER A 1 82 ? -4.833 -13.703 1.704 1.00 75.12 82 SER A C 1
ATOM 660 O O . SER A 1 82 ? -5.233 -14.832 1.435 1.00 75.12 82 SER A O 1
ATOM 662 N N . MET A 1 83 ? -3.590 -13.486 2.150 1.00 65.12 83 MET A N 1
ATOM 663 C CA . MET A 1 83 ? -2.569 -14.534 2.285 1.00 65.12 83 MET A CA 1
ATOM 664 C C . MET A 1 83 ? -2.52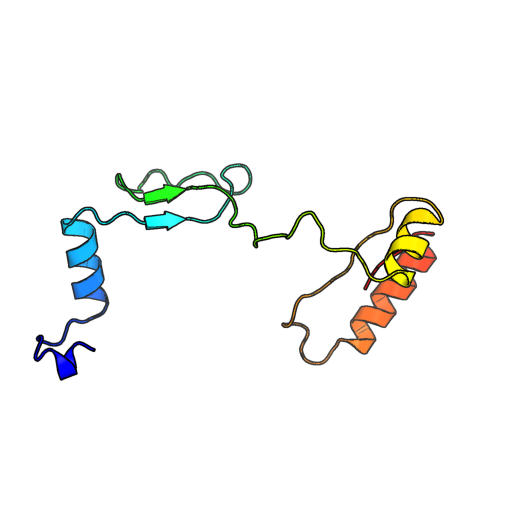9 -15.194 3.669 1.00 65.12 83 MET A C 1
ATOM 666 O O . MET A 1 83 ? -1.771 -16.141 3.860 1.00 65.12 83 MET A O 1
ATOM 670 N N . ALA A 1 84 ? -3.363 -14.768 4.622 1.00 62.78 84 ALA A N 1
ATOM 671 C CA . ALA A 1 84 ? -3.527 -15.431 5.921 1.00 62.78 84 ALA A CA 1
ATOM 672 C C . ALA A 1 84 ? -4.362 -16.728 5.818 1.00 62.78 84 ALA A C 1
ATOM 674 O O . ALA A 1 84 ? -5.297 -16.954 6.589 1.00 62.78 84 ALA A O 1
ATOM 675 N N . ALA A 1 85 ? -4.061 -17.570 4.828 1.00 60.75 85 ALA A N 1
ATOM 676 C CA . ALA A 1 85 ? -4.792 -18.797 4.550 1.00 60.75 85 ALA A CA 1
ATOM 677 C C . ALA A 1 85 ? -4.566 -19.822 5.676 1.00 60.75 85 ALA A C 1
ATOM 679 O O . ALA A 1 85 ? -3.535 -20.487 5.723 1.00 60.75 85 ALA A O 1
ATOM 680 N N . GLY A 1 86 ? -5.541 -19.935 6.583 1.00 69.81 86 GLY A N 1
ATOM 681 C CA . GLY A 1 86 ? -5.648 -21.015 7.572 1.00 69.81 86 GLY A CA 1
ATOM 682 C C . GLY A 1 86 ? -5.669 -20.573 9.037 1.00 69.81 86 GLY A C 1
ATOM 683 O O . GLY A 1 86 ? -6.275 -21.252 9.855 1.00 69.81 86 GLY A O 1
ATOM 684 N N . ASP A 1 87 ? -5.093 -19.413 9.363 1.00 81.94 87 ASP A N 1
ATOM 685 C CA . ASP A 1 87 ? -4.914 -18.953 10.754 1.00 81.94 87 ASP A CA 1
ATOM 686 C C . ASP A 1 87 ? -5.828 -17.772 11.142 1.00 81.94 87 ASP A C 1
ATOM 688 O O . ASP A 1 87 ? -5.619 -17.137 12.176 1.00 81.94 87 ASP A O 1
ATOM 692 N N . GLY A 1 88 ? -6.845 -17.456 10.331 1.00 84.06 88 GLY A N 1
ATOM 693 C CA . GLY A 1 88 ? -7.691 -16.265 10.499 1.00 84.06 88 GLY A CA 1
ATOM 694 C C . GLY A 1 88 ? -8.272 -16.110 11.907 1.00 84.06 88 GLY A C 1
ATOM 695 O O . GLY A 1 88 ? -8.061 -15.082 12.544 1.00 84.06 88 GLY A O 1
ATOM 696 N N . GLU A 1 89 ? -8.919 -17.150 12.441 1.00 87.06 89 GLU A N 1
ATOM 697 C CA . GLU A 1 89 ? -9.500 -17.111 13.793 1.00 87.06 89 GLU A CA 1
ATOM 698 C C . GLU A 1 89 ? -8.445 -16.879 14.878 1.00 87.06 89 GLU A C 1
ATOM 700 O O . GLU A 1 89 ? -8.632 -16.055 15.776 1.00 87.06 89 GLU A O 1
ATOM 705 N N . ARG A 1 90 ? -7.302 -17.568 14.774 1.00 90.56 90 ARG A N 1
ATOM 706 C CA . ARG A 1 90 ? -6.191 -17.431 15.718 1.00 90.56 90 ARG A CA 1
ATOM 707 C C . ARG A 1 90 ? -5.613 -16.017 15.682 1.00 90.56 90 ARG A C 1
ATOM 709 O O . ARG A 1 90 ? -5.419 -15.413 16.737 1.00 90.56 90 ARG A O 1
ATOM 716 N N . LEU A 1 91 ? -5.357 -15.476 14.490 1.00 91.06 91 LEU A N 1
ATOM 717 C CA . LEU A 1 91 ? -4.821 -14.125 14.308 1.00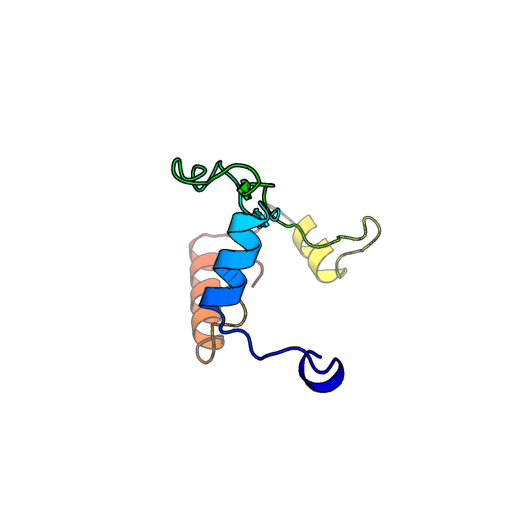 91.06 91 LEU A CA 1
ATOM 718 C C . LEU A 1 91 ? -5.808 -13.057 14.785 1.00 91.06 91 LEU A C 1
ATOM 720 O O . LEU A 1 91 ? -5.402 -12.137 15.496 1.00 91.06 91 LEU A O 1
ATOM 724 N N . SER A 1 92 ? -7.099 -13.200 14.477 1.00 90.56 92 SER A N 1
ATOM 725 C CA . SER A 1 92 ? -8.146 -12.311 14.991 1.00 90.56 92 SER A CA 1
ATOM 726 C C . SER A 1 92 ? -8.239 -12.375 16.516 1.00 90.56 92 SER A C 1
ATOM 728 O O . SER A 1 92 ? -8.321 -11.331 17.162 1.00 90.56 92 SER A O 1
ATOM 730 N N . GLY A 1 93 ? -8.151 -13.566 17.116 1.00 94.31 93 GLY A N 1
ATOM 731 C CA . GLY A 1 93 ? -8.134 -13.734 18.571 1.00 94.31 93 GLY A CA 1
ATOM 732 C C . GLY A 1 93 ? -6.953 -13.016 19.232 1.00 94.31 93 GLY A C 1
ATOM 733 O O . GLY A 1 93 ? -7.137 -12.272 20.200 1.00 94.31 93 GLY A O 1
ATOM 734 N N . ILE A 1 94 ? -5.754 -13.165 18.662 1.00 95.00 94 ILE A N 1
ATOM 735 C CA . ILE A 1 94 ? -4.549 -12.451 19.109 1.00 95.00 94 ILE A CA 1
ATOM 736 C C . ILE A 1 94 ? -4.731 -10.933 18.963 1.00 95.00 94 ILE A C 1
ATOM 738 O O . ILE A 1 94 ? -4.429 -10.190 19.899 1.00 95.00 94 ILE A O 1
ATOM 742 N N . ALA A 1 95 ? -5.261 -10.467 17.830 1.00 95.25 95 ALA A N 1
ATOM 743 C CA . ALA A 1 95 ? -5.494 -9.048 17.575 1.00 95.25 95 ALA A CA 1
ATOM 744 C C . ALA A 1 95 ? -6.477 -8.437 18.589 1.00 95.25 95 ALA A C 1
ATOM 746 O O . ALA A 1 95 ? -6.188 -7.393 19.178 1.00 95.25 95 ALA A O 1
ATOM 747 N N . VAL A 1 96 ? -7.599 -9.110 18.871 1.00 96.19 96 VAL A N 1
ATOM 748 C CA . VAL A 1 96 ? -8.573 -8.669 19.885 1.00 96.19 96 VAL A CA 1
ATOM 749 C C . VAL A 1 96 ? -7.943 -8.626 21.277 1.00 96.19 96 VAL A C 1
ATOM 751 O O . VAL A 1 96 ? -8.127 -7.644 22.002 1.00 96.19 96 VAL A O 1
ATOM 754 N N . ALA A 1 97 ? -7.189 -9.658 21.665 1.00 97.75 97 ALA A N 1
ATOM 755 C CA . ALA A 1 9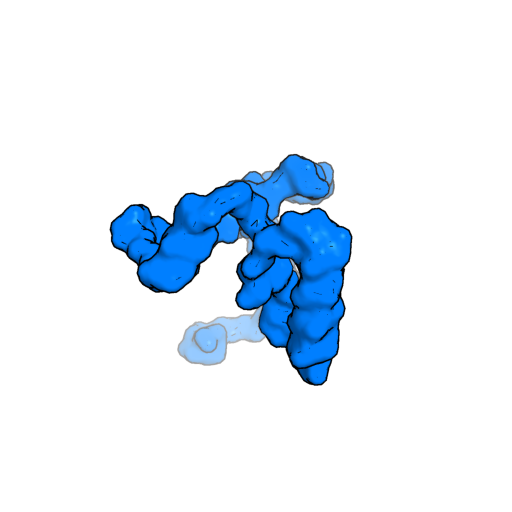7 ? -6.516 -9.697 22.962 1.00 97.75 97 ALA A CA 1
ATOM 756 C C . ALA A 1 97 ? -5.502 -8.548 23.112 1.00 97.75 97 ALA A C 1
ATOM 758 O O . ALA A 1 97 ? -5.463 -7.888 24.155 1.00 97.75 97 ALA A O 1
ATOM 759 N N . ALA A 1 98 ? -4.729 -8.263 22.061 1.00 97.44 98 ALA A N 1
ATOM 760 C CA . ALA A 1 98 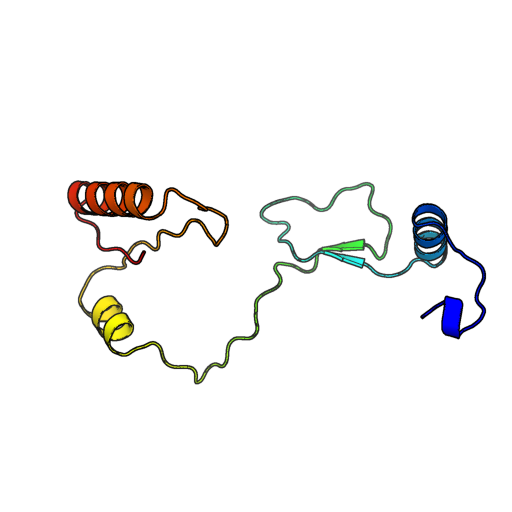? -3.769 -7.165 22.039 1.00 97.44 98 ALA A CA 1
ATOM 761 C C . ALA A 1 98 ? -4.452 -5.792 22.153 1.00 97.44 98 ALA A C 1
ATOM 763 O O . ALA A 1 98 ? -4.032 -4.976 22.975 1.00 97.44 98 ALA A O 1
ATOM 764 N N . LEU A 1 99 ? -5.529 -5.559 21.393 1.00 97.44 99 LEU A N 1
ATOM 765 C CA . LEU A 1 99 ? -6.312 -4.319 21.453 1.00 97.44 99 LEU A CA 1
ATOM 766 C C . LEU A 1 99 ? -6.881 -4.079 22.855 1.00 97.44 99 LEU A C 1
ATOM 768 O O . LEU A 1 99 ? -6.734 -2.983 23.396 1.00 97.44 99 LEU A O 1
ATOM 772 N N . ARG A 1 100 ? -7.453 -5.117 23.481 1.00 97.06 100 ARG A N 1
ATOM 773 C CA . ARG A 1 100 ? -7.969 -5.039 24.858 1.00 97.06 100 ARG A CA 1
ATOM 774 C C . ARG A 1 100 ? -6.872 -4.689 25.857 1.00 97.06 100 ARG A C 1
ATOM 776 O O . ARG A 1 100 ? -7.069 -3.795 26.674 1.00 97.06 100 ARG A O 1
ATOM 783 N N . ARG A 1 101 ? -5.710 -5.347 25.772 1.00 98.12 101 ARG A N 1
ATOM 784 C CA . ARG A 1 101 ? -4.568 -5.069 26.659 1.00 98.12 101 ARG A CA 1
ATOM 785 C C . ARG A 1 101 ? -4.031 -3.646 26.486 1.00 98.12 101 ARG A C 1
ATOM 787 O O . ARG A 1 101 ? -3.568 -3.057 27.453 1.00 98.12 101 ARG A O 1
ATOM 794 N N . ALA A 1 102 ? -4.089 -3.108 25.270 1.00 97.25 102 ALA A N 1
ATOM 795 C CA . ALA A 1 102 ? -3.656 -1.749 24.964 1.00 97.25 102 ALA A CA 1
ATOM 796 C C . ALA A 1 102 ? -4.722 -0.675 25.266 1.00 97.25 102 ALA A C 1
ATOM 798 O O . ALA A 1 102 ? -4.427 0.510 25.142 1.00 97.25 102 ALA A O 1
ATOM 799 N N . GLY A 1 103 ? -5.956 -1.059 25.619 1.00 96.56 103 GLY A N 1
ATOM 800 C CA . GLY A 1 103 ? -7.070 -0.116 25.768 1.00 96.56 103 GLY A CA 1
ATOM 801 C C . GLY A 1 103 ? -7.460 0.575 24.455 1.00 96.56 103 GLY A C 1
ATOM 802 O O . GLY A 1 103 ? -7.991 1.684 24.473 1.00 96.56 103 GLY A O 1
ATOM 803 N N . LEU A 1 104 ? -7.172 -0.054 23.310 1.00 96.94 104 LEU A N 1
ATOM 804 C CA . LEU A 1 104 ? -7.382 0.516 21.982 1.00 96.94 104 LEU A CA 1
ATOM 805 C C . LEU A 1 104 ? -8.622 -0.062 21.303 1.00 96.94 104 LEU A C 1
ATOM 807 O O . LEU A 1 104 ? -9.022 -1.208 21.506 1.00 96.94 104 LEU A O 1
ATOM 811 N N . ARG A 1 105 ? -9.196 0.752 20.422 1.00 97.06 105 ARG A N 1
ATOM 812 C CA . ARG A 1 105 ? -10.278 0.374 19.510 1.00 97.06 105 ARG A CA 1
ATOM 813 C C . ARG A 1 105 ? -9.648 -0.091 18.200 1.00 97.06 105 ARG A C 1
ATOM 815 O O . ARG A 1 105 ? -8.649 0.489 17.777 1.00 97.06 105 ARG A O 1
ATOM 822 N N . GLY A 1 106 ? -10.226 -1.089 17.536 1.00 95.62 106 GLY A N 1
ATOM 823 C CA . GLY A 1 106 ? -9.677 -1.572 16.272 1.00 95.62 106 GLY A CA 1
ATOM 824 C C . GLY A 1 106 ? -10.713 -2.047 15.265 1.00 95.62 106 GLY A C 1
ATOM 825 O O . GLY A 1 106 ? -11.845 -2.358 15.629 1.00 95.62 106 GLY A O 1
ATOM 826 N N . VAL A 1 107 ? -10.287 -2.072 14.006 1.00 95.06 107 VAL A N 1
ATOM 827 C CA . VAL A 1 107 ? -10.991 -2.653 12.857 1.00 95.06 107 VAL A CA 1
ATOM 828 C C . VAL A 1 107 ? -10.148 -3.835 12.381 1.00 95.06 107 VAL A C 1
ATOM 830 O O . VAL A 1 107 ? -8.936 -3.676 12.226 1.00 95.06 107 VAL A O 1
ATOM 833 N N . LEU A 1 108 ? -10.773 -5.000 12.208 1.00 90.94 108 LEU A N 1
ATOM 834 C CA . LEU A 1 108 ? -10.136 -6.247 11.772 1.00 90.94 108 LEU A CA 1
ATOM 835 C C . LEU A 1 108 ? -10.657 -6.647 10.390 1.00 90.94 108 LEU A C 1
ATOM 837 O O . LEU A 1 108 ? -11.874 -6.439 10.175 1.00 90.94 108 LEU A O 1
#